Protein AF-A0A497I3Q2-F1 (afdb_monomer)

Sequence (90 aa):
KAIILATPSDRYYHDLNPLKLYFIDKLAKLARELGFKIKVVLADSAYSSNEIYKRIKEELKAIPAIKPFKGRGSPRNGLKALFWKIRKLP

Solvent-accessible surface area (backbone atoms only — not comparable to full-atom values): 5595 Å² total; per-residue (Å²): 119,79,59,68,75,71,56,82,69,70,92,78,56,93,53,98,58,90,72,75,80,65,59,69,69,51,48,51,50,53,28,56,77,72,70,42,49,54,54,44,45,44,42,54,32,92,62,64,44,70,65,50,51,46,46,35,39,68,78,51,64,21,45,56,53,54,42,71,48,86,90,70,62,75,62,85,65,64,71,63,18,54,46,39,60,77,65,73,59,128

Mean predicted aligned error: 9.1 Å

Foldseek 3Di:
DAADEDDDDCPPDPDLCSPDDDDLVPVLVVCVVVVHQHAEYEDEQSQPDLVSLVCCCPVRVYQYNYDHDPPPPQDDDHSSNVSCVVVVHD

Radius of gyration: 13.18 Å; Cα contacts (8 Å, |Δi|>4): 111; chains: 1; bounding box: 35×24×32 Å

pLDDT: mean 70.22, std 12.75, range [46.22, 86.81]

Secondary structure (D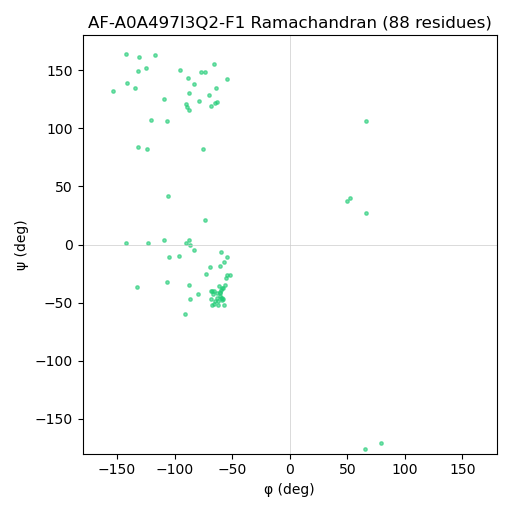SSP, 8-state):
-B-------GGG---S-TTSSSSHHHHHHHHHHTT-B--EE---GGG--HHHHHHHHHTS--EE-PPPPTTS-S--SHHHHHHHHHTT--

Structure (mmCIF, N/CA/C/O backbone):
data_AF-A0A497I3Q2-F1
#
_entry.id   AF-A0A497I3Q2-F1
#
loop_
_atom_site.group_PDB
_atom_site.id
_atom_site.type_symbol
_atom_site.label_atom_id
_atom_site.label_alt_id
_atom_site.label_comp_id
_atom_site.label_asym_id
_atom_site.label_entity_id
_atom_site.label_seq_id
_atom_site.pdbx_PDB_ins_code
_atom_site.Cartn_x
_atom_site.Cartn_y
_atom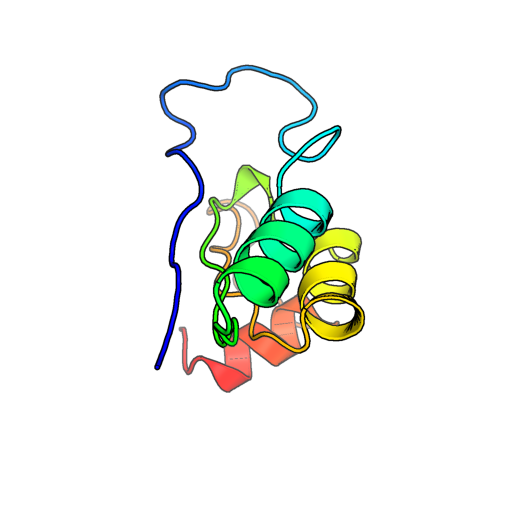_site.Cartn_z
_atom_site.occupancy
_atom_site.B_iso_or_equiv
_atom_site.auth_seq_id
_atom_site.auth_comp_id
_atom_site.auth_asym_id
_atom_site.auth_atom_id
_atom_site.pdbx_PDB_model_num
ATOM 1 N N . LYS A 1 1 ? -10.942 -8.452 13.237 1.00 48.25 1 LYS A N 1
ATOM 2 C CA . LYS A 1 1 ? -11.412 -8.067 11.882 1.00 48.25 1 LYS A CA 1
ATOM 3 C C . LYS A 1 1 ? -10.204 -7.667 11.029 1.00 48.25 1 LYS A C 1
ATOM 5 O O . LYS A 1 1 ? -9.471 -6.774 11.441 1.00 48.25 1 LYS A O 1
ATOM 10 N N . ALA A 1 2 ? -9.909 -8.392 9.945 1.00 60.22 2 ALA A N 1
ATOM 11 C CA . ALA A 1 2 ? -8.640 -8.305 9.214 1.00 60.22 2 ALA A CA 1
ATOM 12 C C . ALA A 1 2 ? -8.839 -8.246 7.686 1.00 60.22 2 A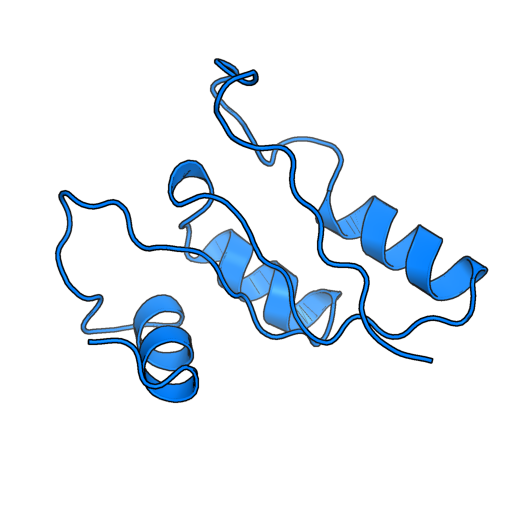LA A C 1
ATOM 14 O O . ALA A 1 2 ? -9.573 -9.058 7.144 1.00 60.22 2 ALA A O 1
ATOM 15 N N . ILE A 1 3 ? -8.088 -7.321 7.074 1.00 59.25 3 ILE A N 1
ATOM 16 C CA . ILE A 1 3 ? -7.535 -7.270 5.705 1.00 59.25 3 ILE A CA 1
ATOM 17 C C . ILE A 1 3 ? -8.527 -7.155 4.536 1.00 59.25 3 ILE A C 1
ATOM 19 O O . ILE A 1 3 ? -9.096 -8.136 4.076 1.00 59.25 3 ILE A O 1
ATOM 23 N N . ILE A 1 4 ? -8.580 -5.949 3.959 1.00 55.34 4 ILE A N 1
ATOM 24 C CA . ILE A 1 4 ? -8.992 -5.728 2.569 1.00 55.34 4 ILE A CA 1
ATOM 25 C C . ILE A 1 4 ? -7.735 -5.820 1.697 1.00 55.34 4 ILE A C 1
ATOM 27 O O . ILE A 1 4 ? -6.795 -5.043 1.868 1.00 55.34 4 ILE A O 1
ATOM 31 N N . LEU A 1 5 ? -7.732 -6.789 0.786 1.00 56.25 5 LEU A N 1
ATOM 32 C CA . LEU A 1 5 ? -6.780 -6.940 -0.309 1.00 56.25 5 LEU A CA 1
ATOM 33 C C . LEU A 1 5 ? -7.515 -6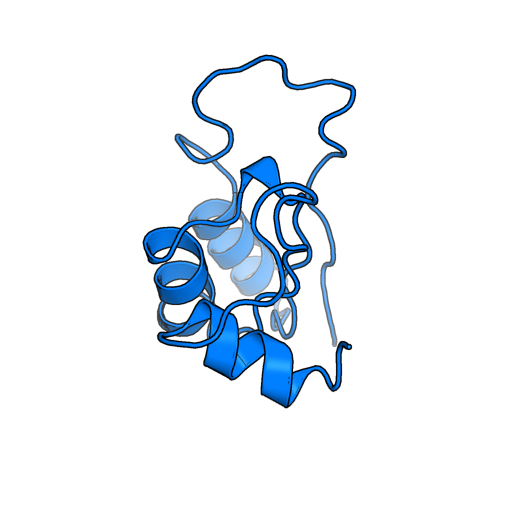.570 -1.592 1.00 56.25 5 LEU A C 1
ATOM 35 O O . LEU A 1 5 ? -8.335 -7.343 -2.073 1.00 56.25 5 LEU A O 1
ATOM 39 N N . ALA A 1 6 ? -7.229 -5.406 -2.151 1.00 56.34 6 ALA A N 1
ATOM 40 C CA . ALA A 1 6 ? -7.608 -5.118 -3.521 1.00 56.34 6 ALA A CA 1
ATOM 41 C C . ALA A 1 6 ? -6.635 -4.087 -4.072 1.00 56.34 6 ALA A C 1
ATOM 43 O O . ALA A 1 6 ? -6.388 -3.085 -3.423 1.00 56.34 6 ALA A O 1
ATOM 44 N N . THR A 1 7 ? -6.106 -4.321 -5.261 1.00 55.75 7 THR A N 1
ATOM 45 C CA . THR A 1 7 ? -6.122 -3.307 -6.313 1.00 55.75 7 THR A CA 1
ATOM 46 C C . THR A 1 7 ? -6.621 -4.018 -7.569 1.00 55.75 7 THR A C 1
ATOM 48 O O . THR A 1 7 ? -6.391 -5.228 -7.701 1.00 55.75 7 THR A O 1
ATOM 51 N N . PRO A 1 8 ? -7.311 -3.324 -8.485 1.00 48.47 8 PRO A N 1
ATOM 52 C CA . PRO A 1 8 ? -7.651 -3.898 -9.780 1.00 48.47 8 PRO A CA 1
ATOM 53 C C . PRO A 1 8 ? -6.386 -4.402 -10.494 1.00 48.47 8 PRO A C 1
ATOM 55 O O . PRO A 1 8 ? -5.308 -3.818 -10.376 1.00 48.47 8 PRO A O 1
ATOM 58 N N . SER A 1 9 ? -6.516 -5.534 -11.188 1.00 47.31 9 SER A N 1
ATOM 59 C CA . SER A 1 9 ? -5.476 -6.053 -12.075 1.00 47.31 9 SER A CA 1
ATOM 60 C C . SER A 1 9 ? -5.268 -5.070 -13.227 1.00 47.31 9 SER A C 1
ATOM 62 O O . SER A 1 9 ? -6.237 -4.642 -13.851 1.00 47.31 9 SER A O 1
ATOM 64 N N . ASP A 1 10 ? -4.003 -4.783 -13.531 1.00 49.78 10 ASP A N 1
ATOM 65 C CA . ASP A 1 10 ? -3.528 -3.875 -14.588 1.00 49.78 10 ASP A CA 1
ATOM 66 C C . ASP A 1 10 ? -4.067 -4.200 -15.998 1.00 49.78 10 ASP A C 1
ATOM 68 O O . ASP A 1 10 ? -3.974 -3.390 -16.911 1.00 49.78 10 ASP A O 1
ATOM 72 N N . ARG A 1 11 ? -4.708 -5.366 -16.186 1.00 46.81 11 ARG A N 1
ATOM 73 C CA . ARG A 1 11 ? -5.335 -5.768 -17.457 1.00 46.81 11 ARG A CA 1
ATOM 74 C C . ARG A 1 11 ? -6.395 -4.790 -17.986 1.00 46.81 11 ARG A C 1
ATOM 76 O O . ARG A 1 11 ? -6.758 -4.914 -19.147 1.00 46.81 11 ARG A O 1
ATOM 83 N N . TYR A 1 12 ? -6.883 -3.858 -17.165 1.00 46.22 12 TYR A N 1
ATOM 84 C CA . TYR A 1 12 ? -7.951 -2.922 -17.535 1.00 46.22 12 TYR A CA 1
ATOM 85 C C . TYR A 1 12 ? -7.584 -1.436 -17.397 1.00 46.22 12 TYR A C 1
ATOM 87 O O . TYR A 1 12 ? -8.428 -0.590 -17.674 1.00 46.22 12 TYR A O 1
ATOM 95 N N . TYR A 1 13 ? -6.357 -1.093 -16.989 1.00 50.06 13 TYR A N 1
ATOM 96 C CA . TYR A 1 13 ? -5.954 0.298 -16.747 1.00 50.06 13 TYR A CA 1
ATOM 97 C C . TYR A 1 13 ? -4.716 0.665 -17.575 1.00 50.06 13 TYR A C 1
ATOM 99 O O . TYR A 1 13 ? -3.601 0.712 -17.077 1.00 50.06 13 TYR A O 1
ATOM 107 N N . HIS A 1 14 ? -4.920 1.018 -18.846 1.00 48.50 14 HIS A N 1
ATOM 108 C CA . HIS A 1 14 ? -3.901 1.675 -19.686 1.00 48.50 14 HIS A CA 1
ATOM 109 C C . HIS A 1 14 ? -3.669 3.154 -19.309 1.00 48.50 14 HIS A C 1
A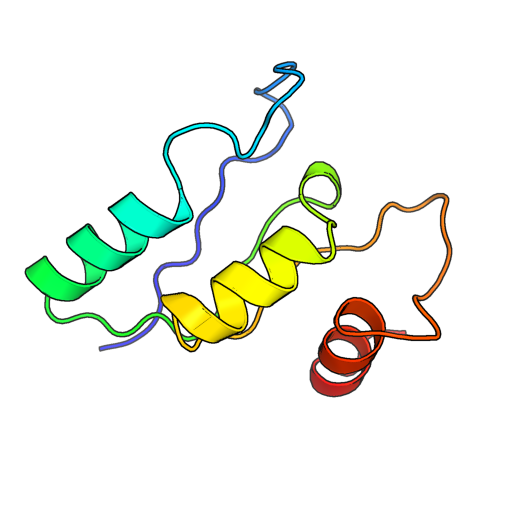TOM 111 O O . HIS A 1 14 ? -3.192 3.943 -20.123 1.00 48.50 14 HIS A O 1
ATOM 117 N N . ASP A 1 15 ? -4.032 3.552 -18.091 1.00 47.78 15 ASP A N 1
ATOM 118 C CA . ASP A 1 15 ? -3.992 4.941 -17.664 1.00 47.78 15 ASP A CA 1
ATOM 119 C C . ASP A 1 15 ? -2.620 5.257 -17.054 1.00 47.78 15 ASP A C 1
ATOM 121 O O . ASP A 1 15 ? -2.187 4.635 -16.080 1.00 47.78 15 ASP A O 1
ATOM 125 N N . LEU A 1 16 ? -1.921 6.236 -17.633 1.00 48.34 16 LEU A N 1
ATOM 126 C CA . LEU A 1 16 ? -0.533 6.614 -17.319 1.00 48.34 16 LEU A CA 1
ATOM 127 C C . LEU A 1 16 ? -0.308 7.052 -15.862 1.00 48.34 16 LEU A C 1
ATOM 129 O O . LEU A 1 16 ? 0.832 7.269 -15.455 1.00 48.34 16 LEU A O 1
ATOM 133 N N . ASN A 1 17 ? -1.366 7.186 -15.058 1.00 49.69 17 ASN A N 1
ATOM 134 C CA . ASN A 1 17 ? -1.242 7.403 -13.624 1.00 49.69 17 ASN A CA 1
ATOM 135 C C . ASN A 1 17 ? -2.150 6.464 -12.817 1.00 49.69 17 ASN A C 1
ATOM 137 O O . ASN A 1 17 ? -3.196 6.890 -12.317 1.00 49.69 17 ASN A O 1
ATOM 141 N N . PRO A 1 18 ? -1.695 5.230 -12.553 1.00 48.06 18 PRO A N 1
ATOM 142 C CA . PRO A 1 18 ? -2.455 4.242 -11.788 1.00 48.06 18 PRO A CA 1
ATOM 143 C C . PRO A 1 18 ? -2.781 4.713 -10.353 1.00 48.06 18 PRO A C 1
ATOM 145 O O . PRO A 1 18 ? -3.684 4.203 -9.691 1.00 48.06 18 PRO 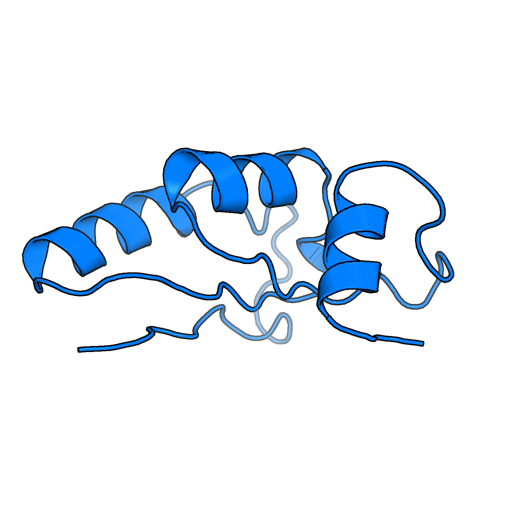A O 1
ATOM 148 N N . LEU A 1 19 ? -2.048 5.718 -9.866 1.00 47.94 19 LEU A N 1
ATOM 149 C CA . LEU A 1 19 ? -2.065 6.225 -8.496 1.00 47.94 19 LEU A CA 1
ATOM 150 C C . LEU A 1 19 ? -2.787 7.550 -8.304 1.00 47.94 19 LEU A C 1
ATOM 152 O O . LEU A 1 19 ? -2.968 7.958 -7.157 1.00 47.94 19 LEU A O 1
ATOM 156 N N . LYS A 1 20 ? -3.153 8.254 -9.383 1.00 47.22 20 LYS A N 1
ATOM 157 C CA . LYS A 1 20 ? -3.336 9.706 -9.265 1.00 47.22 20 LYS A CA 1
ATOM 158 C C . LYS A 1 20 ? -4.527 10.139 -8.440 1.00 47.22 20 LYS A C 1
ATOM 160 O O . LYS A 1 20 ? -4.533 11.296 -8.044 1.00 47.22 20 LYS A O 1
ATOM 165 N N . LEU A 1 21 ? -5.532 9.295 -8.206 1.00 47.59 21 LEU A N 1
ATOM 166 C CA . LEU A 1 21 ? -6.753 9.844 -7.624 1.00 47.59 21 LEU A CA 1
ATOM 167 C C . LEU A 1 21 ? -7.368 9.096 -6.447 1.00 47.59 21 LEU A C 1
ATOM 169 O O . LEU A 1 21 ? -7.893 9.780 -5.576 1.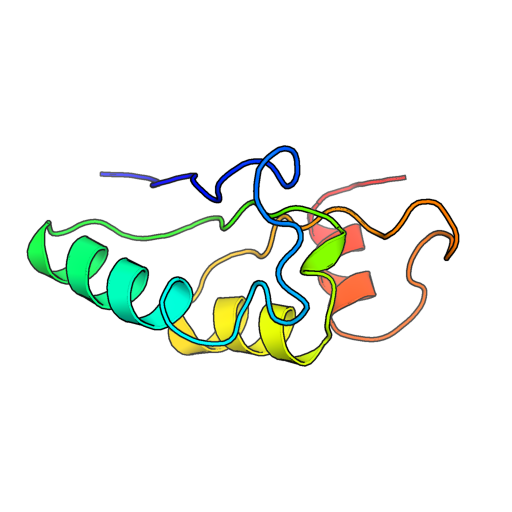00 47.59 21 LEU A O 1
ATOM 173 N N . TYR A 1 22 ? -7.359 7.760 -6.354 1.00 53.22 22 TYR A N 1
ATOM 174 C CA . TYR A 1 22 ? -8.446 7.168 -5.554 1.00 53.22 22 TYR A CA 1
ATOM 175 C C . TYR A 1 22 ? -8.172 5.961 -4.668 1.00 53.22 22 TYR A C 1
ATOM 177 O O . TYR A 1 22 ? -9.120 5.537 -4.014 1.00 53.22 22 TYR A O 1
ATOM 185 N N . PHE A 1 23 ? -6.957 5.414 -4.563 1.00 69.25 23 PHE A N 1
ATOM 186 C CA . PHE A 1 23 ? -6.829 4.151 -3.826 1.00 69.25 23 PHE A CA 1
ATOM 187 C C . PHE A 1 23 ? -6.530 4.300 -2.330 1.00 69.25 23 PHE A C 1
ATOM 18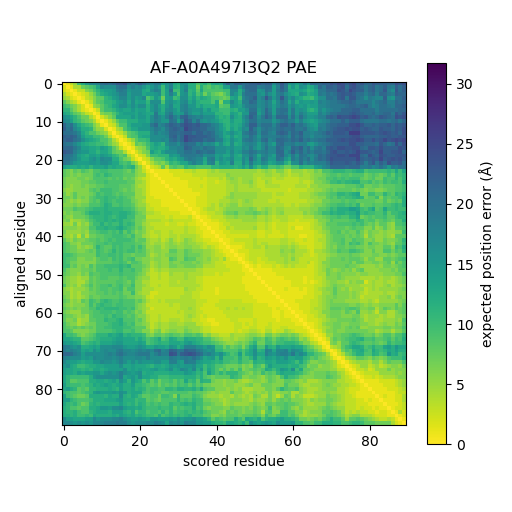9 O O . PHE A 1 23 ? -7.326 3.858 -1.509 1.00 69.25 23 PHE A O 1
ATOM 196 N N . ILE A 1 24 ? -5.418 4.934 -1.952 1.00 74.12 24 ILE A N 1
ATOM 197 C CA . ILE A 1 24 ? -4.936 4.908 -0.560 1.00 74.12 24 ILE A CA 1
ATOM 198 C C . ILE A 1 24 ? -5.876 5.671 0.384 1.00 74.12 24 ILE A C 1
ATOM 200 O O . ILE A 1 24 ? -6.351 5.095 1.361 1.00 74.12 24 ILE A O 1
ATOM 204 N N . ASP A 1 25 ? -6.217 6.919 0.057 1.00 77.06 25 ASP A N 1
ATOM 205 C CA . ASP A 1 25 ? -7.023 7.777 0.936 1.00 77.06 25 ASP A CA 1
ATOM 206 C C . ASP A 1 25 ? -8.462 7.267 1.100 1.00 77.06 25 ASP A C 1
ATOM 208 O O . ASP A 1 25 ? -8.995 7.212 2.212 1.00 77.06 25 ASP A O 1
ATOM 212 N N . LYS A 1 26 ? -9.091 6.817 0.004 1.00 78.31 26 LYS A N 1
ATOM 213 C CA . LYS A 1 26 ? -10.442 6.236 0.059 1.00 78.31 26 LYS A CA 1
ATOM 214 C C . LYS A 1 26 ? -10.450 4.895 0.782 1.00 78.31 26 LYS A C 1
ATOM 216 O O . LYS A 1 26 ? -11.362 4.652 1.566 1.00 78.31 26 LYS A O 1
ATOM 221 N N . LEU A 1 27 ? -9.439 4.049 0.572 1.00 77.38 27 LEU A N 1
ATOM 222 C CA . LEU A 1 27 ? -9.309 2.788 1.301 1.00 77.38 27 LEU A CA 1
ATOM 223 C C . LEU A 1 27 ? -9.120 3.041 2.802 1.00 77.38 27 LEU A C 1
ATOM 225 O O . LEU A 1 27 ? -9.748 2.363 3.612 1.00 77.38 27 LEU A O 1
ATOM 229 N N . ALA A 1 28 ? -8.310 4.036 3.179 1.00 79.75 28 ALA A N 1
ATOM 230 C CA . ALA A 1 28 ? -8.131 4.444 4.570 1.00 79.75 28 ALA A CA 1
ATOM 231 C C . ALA A 1 28 ? -9.452 4.896 5.202 1.00 79.75 28 ALA A C 1
ATOM 233 O O . ALA A 1 28 ? -9.780 4.490 6.320 1.00 79.75 28 ALA A O 1
ATOM 234 N N . LYS A 1 29 ? -10.208 5.735 4.481 1.00 83.88 29 LYS A N 1
ATOM 235 C CA . LYS A 1 29 ? -11.515 6.237 4.913 1.00 83.88 29 LYS A CA 1
ATOM 236 C C . LYS A 1 29 ? -12.516 5.093 5.085 1.00 83.88 29 LYS A C 1
ATOM 238 O O . LYS A 1 29 ? -13.055 4.934 6.174 1.00 83.88 29 LYS A O 1
ATOM 243 N N . LEU A 1 30 ? -12.675 4.249 4.067 1.00 81.50 30 LEU A N 1
ATOM 244 C CA . LEU A 1 30 ? -13.598 3.113 4.086 1.00 81.50 30 LEU A CA 1
ATOM 245 C C . LEU A 1 30 ? -13.254 2.113 5.197 1.00 81.50 30 LEU A C 1
ATOM 247 O O . LEU A 1 30 ? -14.130 1.657 5.927 1.00 81.50 30 LEU A O 1
ATOM 251 N N . ALA A 1 31 ? -11.970 1.784 5.364 1.00 80.62 31 ALA A N 1
ATOM 252 C CA . ALA A 1 31 ? -11.535 0.886 6.427 1.00 80.62 31 ALA A CA 1
ATOM 253 C C . ALA A 1 31 ? -11.881 1.452 7.809 1.00 80.62 31 ALA A C 1
ATOM 255 O O . ALA A 1 31 ? -12.349 0.710 8.668 1.00 80.62 31 ALA A O 1
ATOM 256 N N . ARG A 1 32 ? -11.706 2.763 8.012 1.00 84.25 32 ARG A N 1
ATOM 257 C CA . ARG A 1 32 ? -12.067 3.438 9.263 1.00 84.25 32 ARG A CA 1
ATOM 258 C C . ARG A 1 32 ? -13.571 3.405 9.517 1.00 84.25 32 ARG A C 1
ATOM 260 O O . ARG A 1 32 ? -13.970 3.029 10.614 1.00 84.25 32 ARG A O 1
ATOM 267 N N . GLU A 1 33 ? -14.376 3.753 8.515 1.00 86.81 33 GLU A N 1
ATOM 268 C CA . GLU A 1 33 ? -15.846 3.754 8.597 1.00 86.81 33 GLU A CA 1
ATOM 269 C C . GLU A 1 33 ? -16.401 2.371 8.953 1.00 86.81 33 GLU A C 1
ATOM 271 O O . GLU A 1 33 ? -17.322 2.251 9.754 1.00 86.81 33 GLU A O 1
ATOM 276 N N . LEU A 1 34 ? -15.791 1.311 8.424 1.00 84.00 34 LEU A N 1
ATOM 277 C CA . LEU A 1 34 ? -16.214 -0.069 8.662 1.00 84.00 34 LEU A CA 1
ATOM 278 C C . LEU A 1 34 ? -15.544 -0.730 9.888 1.00 84.00 34 LEU A C 1
ATOM 280 O O . LEU A 1 34 ? -15.776 -1.911 10.165 1.00 84.00 34 LEU A O 1
ATOM 284 N N . GLY A 1 35 ? -14.690 -0.011 10.626 1.00 84.31 35 GLY A N 1
ATOM 285 C CA . GLY A 1 35 ? -13.963 -0.551 11.783 1.00 84.31 35 GLY A CA 1
ATOM 286 C C . GLY A 1 35 ? -12.929 -1.632 11.426 1.00 84.31 35 GLY A C 1
ATOM 287 O O . GLY A 1 35 ? -12.637 -2.524 12.231 1.00 84.31 35 GLY A O 1
ATOM 288 N N . PHE A 1 36 ? -12.385 -1.589 10.209 1.00 82.81 36 PHE A N 1
ATOM 289 C CA . PHE A 1 36 ? -11.337 -2.482 9.725 1.00 82.81 36 PHE A CA 1
ATOM 290 C C . PHE A 1 36 ? -9.938 -1.881 9.884 1.00 82.81 36 PHE A C 1
ATOM 292 O O . PHE A 1 36 ? -9.716 -0.678 9.773 1.00 82.81 36 PHE A O 1
ATOM 299 N N . LYS A 1 37 ? -8.952 -2.766 10.073 1.00 81.69 37 LYS A N 1
ATOM 300 C CA . LYS A 1 37 ? -7.527 -2.425 10.023 1.00 81.69 37 LYS A CA 1
ATOM 301 C C . LYS A 1 37 ? -6.894 -3.022 8.770 1.00 81.69 37 LYS A C 1
ATOM 303 O O . LYS A 1 37 ? -6.942 -4.239 8.560 1.00 81.69 37 LYS A O 1
ATOM 308 N N . ILE A 1 38 ? -6.262 -2.170 7.969 1.00 80.75 38 ILE A N 1
ATOM 309 C CA . ILE A 1 38 ? -5.479 -2.579 6.801 1.00 80.75 38 ILE A CA 1
ATOM 310 C C . ILE A 1 38 ? -4.125 -3.081 7.311 1.00 80.75 38 ILE A C 1
ATOM 312 O O . ILE A 1 38 ? -3.431 -2.368 8.029 1.00 80.75 38 ILE A O 1
ATOM 316 N N . LYS A 1 39 ? -3.757 -4.326 6.986 1.00 82.88 39 LYS A N 1
ATOM 317 C CA . LYS A 1 39 ? -2.435 -4.877 7.350 1.00 82.88 39 LYS A CA 1
ATOM 318 C C . LYS A 1 39 ? -1.498 -4.998 6.156 1.00 82.88 39 LYS A C 1
ATOM 320 O O . LYS A 1 39 ? -0.289 -4.879 6.325 1.00 82.88 39 LYS A O 1
ATOM 325 N N . VAL A 1 40 ? -2.042 -5.252 4.969 1.00 78.81 40 VAL A N 1
ATOM 326 C CA . VAL A 1 40 ? -1.277 -5.513 3.748 1.00 78.81 40 VAL A CA 1
ATOM 327 C C . VAL A 1 40 ? -1.983 -4.848 2.574 1.00 78.81 40 VAL A C 1
ATOM 329 O O . VAL A 1 40 ? -3.204 -4.924 2.487 1.00 78.81 40 VAL A O 1
ATOM 332 N N . VAL A 1 41 ? -1.217 -4.231 1.675 1.00 77.94 41 VAL A N 1
ATOM 333 C CA . VAL A 1 41 ? -1.714 -3.664 0.413 1.00 77.94 41 VAL A CA 1
ATOM 334 C C . VAL A 1 41 ? -0.987 -4.341 -0.741 1.00 77.94 41 VAL A C 1
ATOM 336 O O . VAL A 1 41 ? 0.197 -4.095 -0.954 1.00 77.94 41 VAL A O 1
ATOM 339 N N . LEU A 1 42 ? -1.675 -5.219 -1.467 1.00 75.56 42 LEU A N 1
ATOM 340 C CA . LEU A 1 42 ? -1.158 -5.851 -2.683 1.00 75.56 42 LEU A CA 1
ATOM 341 C C . LEU A 1 42 ? -1.474 -4.953 -3.877 1.00 75.56 42 LEU A C 1
ATOM 343 O O . LEU A 1 42 ? -2.626 -4.567 -4.029 1.00 75.56 42 LEU A O 1
ATOM 347 N N . ALA A 1 43 ? -0.474 -4.663 -4.710 1.00 74.81 43 ALA A N 1
ATOM 348 C CA . ALA A 1 43 ? -0.679 -3.956 -5.971 1.00 74.81 43 ALA A CA 1
ATOM 349 C C . ALA A 1 43 ? 0.221 -4.497 -7.089 1.00 74.81 43 ALA A C 1
ATOM 351 O O . ALA A 1 43 ? 1.197 -5.214 -6.823 1.00 74.81 43 ALA A O 1
ATOM 352 N N . ASP A 1 44 ? -0.114 -4.152 -8.336 1.00 73.19 44 ASP A N 1
ATOM 353 C CA . ASP A 1 44 ? 0.696 -4.516 -9.500 1.00 73.19 44 ASP A CA 1
ATOM 354 C C . ASP A 1 44 ? 2.065 -3.818 -9.482 1.00 73.19 44 ASP A C 1
ATOM 356 O O . ASP A 1 44 ? 2.245 -2.747 -8.904 1.00 73.19 44 ASP A O 1
ATOM 360 N N . SER A 1 45 ? 3.042 -4.420 -10.151 1.00 70.69 45 SER A N 1
ATOM 361 C CA . SER A 1 45 ? 4.357 -3.840 -10.389 1.00 70.69 45 SER A CA 1
ATOM 362 C C . SER A 1 45 ? 4.368 -2.461 -11.046 1.00 70.69 45 SER A C 1
ATOM 364 O O . SER A 1 45 ? 5.296 -1.696 -10.767 1.00 70.69 45 SER A O 1
ATOM 366 N N . ALA A 1 46 ? 3.337 -2.101 -11.819 1.00 70.69 46 ALA A N 1
ATOM 367 C CA . ALA A 1 46 ? 3.146 -0.740 -12.334 1.00 70.69 46 ALA A CA 1
ATOM 368 C C . ALA A 1 46 ? 3.117 0.320 -11.210 1.00 70.69 46 ALA A C 1
ATOM 370 O O . ALA A 1 46 ? 3.574 1.447 -11.383 1.00 70.69 46 ALA A O 1
ATOM 371 N N . TYR A 1 47 ? 2.677 -0.068 -10.011 1.00 71.31 47 TYR A N 1
ATOM 372 C CA . TYR A 1 47 ? 2.600 0.784 -8.823 1.00 71.31 47 TYR A CA 1
ATOM 373 C C . TYR A 1 47 ? 3.903 0.815 -8.007 1.00 71.31 47 TYR A C 1
ATOM 375 O O . TYR A 1 47 ? 3.953 1.406 -6.924 1.00 71.31 47 TYR A O 1
ATOM 383 N N . SER A 1 48 ? 4.975 0.163 -8.478 1.00 75.25 48 SER A N 1
ATOM 384 C CA . SER A 1 48 ? 6.241 0.081 -7.751 1.00 75.25 48 SER A CA 1
ATOM 385 C C . SER A 1 48 ? 7.009 1.403 -7.817 1.00 75.25 48 SER A C 1
ATOM 387 O O . SER A 1 48 ? 7.974 1.558 -8.570 1.00 75.25 48 SER A O 1
ATOM 389 N N . SER A 1 49 ? 6.654 2.355 -6.957 1.00 76.44 49 SER A N 1
ATOM 390 C CA . SER A 1 49 ? 7.404 3.596 -6.731 1.00 76.44 49 SER A CA 1
ATOM 391 C C . SER A 1 49 ? 7.756 3.769 -5.249 1.00 76.44 49 SER A C 1
ATOM 393 O O . SER A 1 49 ? 7.074 3.247 -4.369 1.00 76.44 49 SER A O 1
ATOM 395 N N . ASN A 1 50 ? 8.853 4.471 -4.947 1.00 77.50 50 ASN A N 1
ATOM 396 C CA . ASN A 1 50 ? 9.245 4.715 -3.551 1.00 77.50 50 ASN A CA 1
ATOM 397 C C . ASN A 1 50 ? 8.180 5.509 -2.787 1.00 77.50 50 ASN A C 1
ATOM 399 O O . ASN A 1 50 ? 7.948 5.241 -1.611 1.00 77.50 50 ASN A O 1
ATOM 403 N N . GLU A 1 51 ? 7.520 6.441 -3.472 1.00 80.81 51 GLU A N 1
ATOM 404 C CA . GLU A 1 51 ? 6.428 7.239 -2.929 1.00 80.81 51 GLU A CA 1
ATOM 405 C C . GLU A 1 51 ? 5.278 6.349 -2.450 1.00 80.81 51 GLU A C 1
ATOM 407 O O . GLU A 1 51 ? 4.857 6.460 -1.307 1.00 80.81 51 GLU A O 1
ATOM 412 N N . ILE A 1 52 ? 4.841 5.374 -3.248 1.00 78.06 52 ILE A N 1
ATOM 413 C CA . ILE A 1 52 ? 3.736 4.485 -2.860 1.00 78.06 52 ILE A CA 1
ATOM 414 C C . ILE A 1 52 ? 4.086 3.566 -1.710 1.00 78.06 52 ILE A C 1
ATOM 416 O O . ILE A 1 52 ? 3.278 3.379 -0.801 1.00 78.06 52 ILE A O 1
ATOM 420 N N . TYR A 1 53 ? 5.302 3.028 -1.702 1.00 80.88 53 TYR A N 1
ATOM 421 C CA . TYR A 1 53 ? 5.772 2.252 -0.560 1.00 80.88 53 TYR A CA 1
ATOM 422 C C . TYR A 1 53 ? 5.782 3.099 0.721 1.00 80.88 53 TYR A C 1
ATOM 424 O O . TYR A 1 53 ? 5.417 2.592 1.783 1.00 80.88 53 TYR A O 1
ATOM 432 N N . LYS A 1 54 ? 6.165 4.380 0.625 1.00 84.81 54 LYS A N 1
ATOM 433 C CA . LYS A 1 54 ? 6.141 5.329 1.743 1.00 84.81 54 LYS A CA 1
ATOM 434 C C . LYS A 1 54 ? 4.709 5.618 2.197 1.00 84.81 54 LYS A C 1
ATOM 436 O O . LYS A 1 54 ? 4.414 5.413 3.369 1.00 84.81 54 LYS A O 1
ATOM 441 N N . ARG A 1 55 ? 3.808 5.976 1.278 1.00 83.69 55 ARG A N 1
ATOM 442 C CA . ARG A 1 55 ? 2.394 6.266 1.573 1.00 83.69 55 ARG A CA 1
ATOM 443 C C . ARG A 1 55 ? 1.685 5.081 2.230 1.00 83.69 55 ARG A C 1
ATOM 445 O O . ARG A 1 55 ? 1.074 5.237 3.277 1.00 83.69 55 ARG A O 1
ATOM 452 N N . ILE A 1 56 ? 1.838 3.863 1.702 1.00 82.31 56 ILE A N 1
ATOM 453 C CA . ILE A 1 56 ? 1.249 2.654 2.311 1.00 82.31 56 ILE A CA 1
ATOM 454 C C . ILE A 1 56 ? 1.780 2.429 3.737 1.00 82.31 56 ILE A C 1
ATOM 456 O O . ILE A 1 56 ? 1.019 2.079 4.643 1.00 82.31 56 ILE A O 1
ATOM 460 N N . LYS A 1 57 ? 3.084 2.635 3.949 1.00 85.00 57 LYS A N 1
ATOM 461 C CA . LYS A 1 57 ? 3.707 2.470 5.264 1.00 85.00 57 LYS A CA 1
ATOM 462 C C . LYS A 1 57 ? 3.235 3.535 6.256 1.00 85.00 57 LYS A C 1
ATOM 464 O O . LYS A 1 57 ? 2.935 3.198 7.396 1.00 85.00 57 LYS A O 1
ATOM 469 N N . GLU A 1 58 ? 3.219 4.798 5.851 1.00 86.31 58 GLU A N 1
ATOM 470 C CA . GLU A 1 58 ? 3.004 5.936 6.750 1.00 86.31 58 GLU A CA 1
ATOM 471 C C . GLU A 1 58 ? 1.516 6.245 6.946 1.00 86.31 58 GLU A C 1
ATOM 473 O O . GLU A 1 58 ? 1.066 6.358 8.085 1.00 86.31 58 GLU A O 1
ATOM 478 N N . GLU A 1 59 ? 0.732 6.299 5.865 1.00 83.31 59 GLU A N 1
ATOM 479 C CA . GLU A 1 59 ? -0.691 6.669 5.904 1.00 83.31 59 GLU A CA 1
ATOM 480 C C . GLU A 1 59 ? -1.568 5.497 6.361 1.00 83.31 59 GLU A C 1
ATOM 482 O O . GLU A 1 59 ? -2.460 5.665 7.192 1.00 83.31 59 GLU A O 1
ATOM 487 N N . LEU A 1 60 ? -1.302 4.286 5.857 1.00 80.19 60 LEU A N 1
ATOM 488 C CA . LEU A 1 60 ? -2.122 3.104 6.163 1.00 80.19 60 LEU A CA 1
ATOM 489 C C . LEU A 1 60 ? -1.560 2.248 7.299 1.00 80.19 60 LEU A C 1
ATOM 491 O O . LEU A 1 60 ? -2.240 1.323 7.749 1.00 80.19 60 LEU A O 1
ATOM 495 N N . LYS A 1 61 ? -0.324 2.514 7.750 1.00 84.94 61 LYS A N 1
ATOM 496 C CA . LYS A 1 61 ? 0.412 1.652 8.696 1.00 84.94 61 LYS A CA 1
ATOM 497 C C . LYS A 1 61 ? 0.398 0.179 8.258 1.00 84.94 61 LYS A C 1
ATOM 499 O O . LYS A 1 61 ? 0.287 -0.725 9.089 1.00 84.94 61 LYS A O 1
ATOM 504 N N . ALA A 1 62 ? 0.483 -0.050 6.946 1.00 82.88 62 ALA A N 1
ATOM 505 C CA . ALA A 1 62 ? 0.331 -1.354 6.313 1.00 82.88 62 ALA A CA 1
ATOM 506 C C . ALA A 1 62 ? 1.617 -1.800 5.604 1.00 82.88 62 ALA A C 1
ATOM 508 O O . ALA A 1 62 ? 2.512 -1.004 5.318 1.00 82.88 62 ALA A O 1
ATOM 509 N N . ILE A 1 63 ? 1.706 -3.096 5.305 1.00 83.56 63 ILE A N 1
ATOM 510 C CA . ILE A 1 63 ? 2.821 -3.679 4.558 1.00 83.56 63 ILE A CA 1
ATOM 511 C C . ILE A 1 63 ? 2.514 -3.588 3.051 1.00 83.56 63 ILE A C 1
ATOM 513 O O . ILE A 1 63 ? 1.570 -4.237 2.590 1.00 83.56 63 ILE A O 1
ATOM 517 N N . PRO A 1 64 ? 3.293 -2.832 2.254 1.00 80.25 64 PRO A N 1
ATOM 518 C CA . PRO A 1 64 ? 3.190 -2.854 0.804 1.00 80.25 64 PRO A CA 1
ATOM 519 C C . PRO A 1 64 ? 3.662 -4.208 0.268 1.00 80.25 64 PRO A C 1
ATOM 521 O O . PRO A 1 64 ? 4.813 -4.619 0.424 1.00 80.25 64 PRO A O 1
ATOM 524 N N . ALA A 1 65 ? 2.751 -4.898 -0.402 1.00 80.44 65 ALA A N 1
ATOM 525 C CA . ALA A 1 65 ? 2.950 -6.186 -1.037 1.00 80.44 65 ALA A CA 1
ATOM 526 C C . ALA A 1 65 ? 3.030 -6.062 -2.572 1.00 80.44 65 ALA A C 1
ATOM 528 O O . ALA A 1 65 ? 2.512 -6.895 -3.306 1.00 80.44 65 ALA A O 1
ATOM 529 N N . ILE A 1 66 ? 3.723 -5.048 -3.079 1.00 77.25 66 ILE A N 1
ATOM 530 C 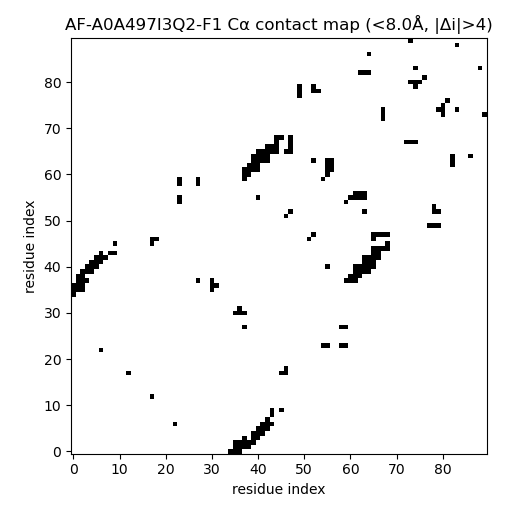CA . ILE A 1 66 ? 3.804 -4.749 -4.517 1.00 77.25 66 ILE A CA 1
ATOM 531 C C . ILE A 1 66 ? 4.886 -5.615 -5.184 1.00 77.25 66 ILE A C 1
ATOM 533 O O . ILE A 1 66 ? 5.956 -5.830 -4.604 1.00 77.25 66 ILE A O 1
ATOM 537 N N . LYS A 1 67 ? 4.607 -6.156 -6.378 1.00 70.44 67 LYS A N 1
ATOM 538 C CA . LYS A 1 67 ? 5.608 -6.899 -7.169 1.00 70.44 67 LYS A CA 1
ATOM 539 C C . LYS A 1 67 ? 6.636 -5.932 -7.791 1.00 70.44 67 LYS A C 1
ATOM 541 O O . LYS A 1 67 ? 6.293 -4.800 -8.107 1.00 70.44 67 LYS A O 1
ATOM 546 N N . PRO A 1 68 ? 7.898 -6.328 -7.990 1.00 64.19 68 PRO A N 1
ATOM 547 C CA . PRO A 1 68 ? 8.878 -5.550 -8.719 1.00 64.19 68 PRO A CA 1
ATOM 548 C C . PRO A 1 68 ? 8.585 -5.704 -10.205 1.00 64.19 68 PRO A C 1
ATOM 550 O O . PRO A 1 68 ? 8.105 -6.743 -10.662 1.00 64.19 68 PRO A O 1
ATOM 553 N N . PHE A 1 69 ? 8.882 -4.660 -10.967 1.00 65.88 69 PHE A N 1
ATOM 554 C CA . PHE A 1 69 ? 8.817 -4.731 -12.417 1.00 65.88 69 PHE A CA 1
ATOM 555 C C . PHE A 1 69 ? 9.841 -5.763 -12.909 1.00 65.88 69 PHE A C 1
ATOM 557 O O . PHE A 1 69 ? 11.030 -5.624 -12.609 1.00 65.88 69 PHE A O 1
ATOM 564 N N . LYS A 1 70 ? 9.390 -6.792 -13.646 1.00 57.31 70 LYS A N 1
ATOM 565 C CA . LYS A 1 70 ? 10.210 -7.955 -14.055 1.00 57.31 70 LYS A CA 1
ATOM 566 C C . LYS A 1 70 ? 11.538 -7.573 -14.730 1.00 57.31 70 LYS A C 1
ATOM 568 O O . LYS A 1 70 ? 12.493 -8.331 -14.635 1.00 57.31 70 LYS A O 1
ATOM 573 N N . GLY A 1 71 ? 11.625 -6.395 -15.352 1.00 58.03 71 GLY A N 1
ATOM 574 C CA . GLY A 1 71 ? 12.838 -5.911 -16.021 1.00 58.03 71 GLY A CA 1
ATOM 575 C C . GLY A 1 71 ? 13.897 -5.231 -15.138 1.00 58.03 71 GLY A C 1
ATOM 576 O O . GLY A 1 71 ? 14.940 -4.869 -15.665 1.00 58.03 71 GLY A O 1
ATOM 577 N N . ARG A 1 72 ? 13.668 -5.004 -13.832 1.00 60.94 72 ARG A N 1
ATOM 578 C CA . ARG A 1 72 ? 14.602 -4.229 -12.971 1.00 60.94 72 ARG A CA 1
ATOM 579 C C . ARG A 1 72 ? 15.378 -5.046 -11.926 1.00 60.94 72 ARG A C 1
ATOM 581 O O . ARG A 1 72 ? 16.137 -4.458 -11.158 1.00 60.94 72 ARG A O 1
ATOM 588 N N . GLY A 1 73 ? 15.223 -6.373 -11.906 1.00 64.75 73 GLY A N 1
ATOM 589 C CA . GLY A 1 73 ? 15.879 -7.256 -10.930 1.00 64.75 73 GLY A CA 1
ATOM 590 C C . GLY A 1 73 ? 15.420 -7.034 -9.478 1.00 64.75 73 GLY A C 1
ATOM 591 O O . GLY A 1 73 ? 14.514 -6.240 -9.208 1.00 64.75 73 GLY A O 1
ATOM 592 N N . SER A 1 74 ? 16.033 -7.751 -8.529 1.00 68.88 74 SER A N 1
ATOM 593 C CA . SER A 1 74 ? 15.699 -7.632 -7.102 1.00 68.88 74 SER A CA 1
ATOM 594 C C . SER A 1 74 ? 16.170 -6.278 -6.540 1.00 68.88 74 SER A C 1
ATOM 596 O O . SER A 1 74 ? 17.341 -5.915 -6.705 1.00 68.88 74 SER A O 1
ATOM 598 N N . PRO A 1 75 ? 15.298 -5.502 -5.863 1.00 72.81 75 PRO A N 1
ATOM 599 C CA . PRO A 1 75 ? 15.669 -4.201 -5.319 1.00 72.81 75 PRO A CA 1
ATOM 600 C C . PRO A 1 75 ? 16.730 -4.359 -4.223 1.00 72.81 75 PRO A C 1
ATOM 602 O O . PRO A 1 75 ? 16.503 -5.034 -3.221 1.00 72.81 75 PRO A O 1
ATOM 605 N N . ARG A 1 76 ? 17.888 -3.711 -4.402 1.00 75.25 76 ARG A N 1
ATOM 606 C CA . ARG A 1 76 ? 19.031 -3.825 -3.476 1.00 75.25 76 ARG A CA 1
ATOM 607 C C . ARG A 1 76 ? 18.981 -2.826 -2.314 1.00 75.25 76 ARG A C 1
ATOM 609 O O . ARG A 1 76 ? 19.345 -3.186 -1.200 1.00 75.25 76 ARG A O 1
ATOM 616 N N . ASN A 1 77 ? 18.466 -1.614 -2.557 1.00 76.06 77 ASN A N 1
ATOM 617 C CA . ASN A 1 77 ? 18.463 -0.496 -1.601 1.00 76.06 77 ASN A CA 1
ATOM 618 C C . ASN A 1 77 ? 17.073 0.168 -1.454 1.00 76.06 77 ASN A C 1
ATOM 620 O O . ASN A 1 77 ? 16.203 0.033 -2.319 1.00 76.06 77 ASN A O 1
ATOM 624 N N . GLY A 1 78 ? 16.874 0.920 -0.363 1.00 79.12 78 GLY A N 1
ATOM 625 C CA . GLY A 1 78 ? 15.674 1.734 -0.107 1.00 79.12 78 GLY A CA 1
ATOM 626 C C . GLY A 1 78 ? 14.450 0.962 0.414 1.00 79.12 78 GLY A C 1
ATOM 627 O O . GLY A 1 78 ? 14.524 -0.220 0.749 1.00 79.12 78 GLY A O 1
ATOM 628 N N . LEU A 1 79 ? 13.291 1.635 0.480 1.00 75.88 79 LEU A N 1
ATOM 629 C CA . LEU A 1 79 ? 12.044 1.060 1.019 1.00 75.88 79 LEU A CA 1
ATOM 630 C C . LEU A 1 79 ? 11.602 -0.203 0.272 1.00 75.88 79 LEU A C 1
ATOM 632 O O . LEU A 1 79 ? 11.142 -1.157 0.895 1.00 75.88 79 LEU A O 1
ATOM 636 N N . LYS A 1 80 ? 11.788 -0.244 -1.051 1.00 74.75 80 LYS A N 1
ATOM 637 C CA . LYS A 1 80 ? 11.474 -1.430 -1.856 1.00 74.75 80 LYS A CA 1
ATOM 638 C C . LYS A 1 80 ? 12.260 -2.654 -1.389 1.00 74.75 80 LYS A C 1
ATOM 640 O O . LYS A 1 80 ? 11.661 -3.705 -1.194 1.00 74.75 80 LYS A O 1
ATOM 645 N N . ALA A 1 81 ? 13.565 -2.500 -1.151 1.00 78.19 81 ALA A N 1
ATOM 646 C CA . ALA A 1 81 ? 14.428 -3.572 -0.659 1.00 78.19 81 ALA A CA 1
ATOM 647 C C . ALA A 1 81 ? 14.056 -4.008 0.767 1.00 78.19 81 ALA A C 1
ATOM 649 O O . ALA A 1 81 ? 14.029 -5.203 1.056 1.00 78.19 81 ALA A O 1
ATOM 650 N N . LEU A 1 82 ? 13.710 -3.057 1.645 1.00 80.25 82 LEU A N 1
ATOM 651 C CA . LEU A 1 82 ? 13.242 -3.351 3.005 1.00 80.25 82 LEU A CA 1
ATOM 652 C C . LEU A 1 82 ? 12.014 -4.270 2.980 1.00 80.25 82 LEU A C 1
ATOM 654 O O . LEU A 1 82 ? 12.006 -5.322 3.616 1.00 80.25 82 LEU A O 1
ATOM 658 N N . PHE A 1 83 ? 10.990 -3.899 2.213 1.00 74.69 83 PHE A N 1
ATOM 659 C CA . PHE A 1 83 ? 9.762 -4.684 2.135 1.00 74.69 83 PHE A CA 1
ATOM 660 C C . PHE A 1 83 ? 9.927 -5.984 1.340 1.00 74.69 83 PHE A C 1
ATOM 662 O O . PHE A 1 83 ? 9.231 -6.954 1.630 1.00 74.69 83 PHE A O 1
ATOM 669 N N . TRP A 1 84 ? 10.883 -6.052 0.409 1.00 75.94 84 TRP A N 1
ATOM 670 C CA . TRP A 1 84 ? 11.276 -7.302 -0.249 1.00 75.94 84 TRP A CA 1
ATOM 671 C C . TRP A 1 84 ? 11.832 -8.320 0.754 1.00 75.94 84 TRP A C 1
ATOM 673 O O . TRP A 1 84 ? 11.351 -9.452 0.823 1.00 75.94 84 TRP A O 1
ATOM 683 N N . LYS A 1 85 ? 12.766 -7.878 1.609 1.00 75.94 85 LYS A N 1
ATOM 684 C CA . LYS A 1 85 ? 13.370 -8.698 2.672 1.00 75.94 85 LYS A CA 1
ATOM 685 C C . LYS A 1 85 ? 12.345 -9.139 3.716 1.00 75.94 85 LYS A C 1
ATOM 687 O O . LYS A 1 85 ? 12.296 -10.318 4.051 1.00 75.94 85 LYS A O 1
ATOM 692 N N . ILE A 1 86 ? 11.485 -8.225 4.183 1.00 78.38 86 ILE A N 1
ATOM 693 C CA . ILE A 1 86 ? 10.409 -8.540 5.148 1.00 78.38 86 ILE A CA 1
ATOM 694 C C . ILE A 1 86 ? 9.493 -9.650 4.614 1.00 78.38 86 ILE A C 1
ATOM 696 O O . ILE A 1 86 ? 9.016 -10.485 5.379 1.00 78.38 86 ILE A O 1
ATOM 700 N N . ARG A 1 87 ? 9.259 -9.680 3.298 1.00 70.75 87 ARG A N 1
ATOM 701 C CA . ARG A 1 87 ? 8.380 -10.658 2.648 1.00 70.75 87 ARG A CA 1
ATOM 702 C C . ARG A 1 87 ? 9.067 -11.973 2.266 1.00 70.75 87 ARG A C 1
ATOM 704 O O . ARG A 1 87 ? 8.376 -12.838 1.738 1.00 70.75 87 ARG A O 1
ATOM 711 N N . LYS A 1 88 ? 10.372 -12.138 2.530 1.00 71.94 88 LYS A N 1
ATOM 712 C CA . LYS A 1 88 ? 11.165 -13.332 2.166 1.00 71.94 88 LYS A CA 1
ATOM 713 C C . LYS A 1 88 ? 11.038 -13.709 0.680 1.00 71.94 88 LYS A C 1
ATOM 715 O O . LYS A 1 88 ? 10.899 -14.882 0.343 1.00 71.94 88 LYS A O 1
ATOM 720 N N . LEU A 1 89 ? 11.024 -12.708 -0.199 1.00 65.69 89 LEU A N 1
ATOM 721 C CA . LEU A 1 89 ? 10.935 -12.922 -1.644 1.00 65.69 89 LEU A CA 1
ATOM 722 C C . LEU A 1 89 ? 12.342 -13.090 -2.248 1.00 65.69 89 LEU A C 1
ATOM 724 O O . LEU A 1 89 ? 13.262 -12.426 -1.761 1.00 65.69 89 LEU A O 1
ATOM 728 N N . PRO A 1 90 ? 12.509 -13.969 -3.259 1.00 58.75 90 PRO A N 1
ATOM 729 C CA . PRO A 1 90 ? 13.796 -14.203 -3.920 1.00 58.75 90 PRO A CA 1
ATOM 730 C C . PRO A 1 90 ? 14.328 -12.954 -4.639 1.00 58.75 90 PRO A C 1
ATOM 732 O O . PRO A 1 90 ? 13.514 -12.102 -5.068 1.00 58.75 90 PRO A O 1
#

Nearest PDB structures (foldseek):
  6e97-assembly2_B  TM=7.036E-01  e=1.796E+00  Thermobifida fusca YX
  5fsh-assembly1_A  TM=4.456E-01  e=8.709E+00  Thermus thermophilus HB8